Protein AF-M2XBG5-F1 (afdb_monomer)

Mean predicted aligned error: 6.57 Å

Radius of gyration: 18.48 Å; Cα contacts (8 Å, |Δi|>4): 131; chains: 1; bounding box: 36×25×62 Å

Structure (mmCIF, N/CA/C/O backbone):
data_AF-M2XBG5-F1
#
_entry.id   AF-M2XBG5-F1
#
loop_
_atom_site.group_PDB
_atom_site.id
_atom_site.type_symbol
_atom_site.label_atom_id
_atom_site.label_alt_id
_atom_site.label_comp_id
_atom_site.label_asym_id
_atom_site.label_entity_id
_atom_site.label_seq_id
_atom_site.pdbx_PDB_ins_code
_atom_site.Cartn_x
_atom_site.Cartn_y
_atom_site.Cartn_z
_atom_site.occupancy
_atom_site.B_iso_or_equiv
_atom_site.auth_seq_id
_atom_site.auth_comp_id
_atom_site.auth_asym_id
_atom_site.auth_atom_id
_atom_site.pdbx_PDB_model_num
ATOM 1 N N . MET A 1 1 ? 0.988 -4.619 1.829 1.00 90.19 1 MET A N 1
ATOM 2 C CA . MET A 1 1 ? 0.062 -4.241 2.919 1.00 90.19 1 MET A CA 1
ATOM 3 C C . MET A 1 1 ? 0.422 -2.848 3.408 1.00 90.19 1 MET A C 1
ATOM 5 O O . MET A 1 1 ? 1.580 -2.476 3.265 1.00 90.19 1 MET A O 1
ATOM 9 N N . PHE A 1 2 ? -0.525 -2.080 3.940 1.00 92.00 2 PHE A N 1
ATOM 10 C CA . PHE A 1 2 ? -0.241 -0.792 4.585 1.00 92.00 2 PHE A CA 1
ATOM 11 C C . PHE A 1 2 ? -1.328 -0.426 5.600 1.00 92.00 2 PHE A C 1
ATOM 13 O O . PHE A 1 2 ? -2.454 -0.914 5.510 1.00 92.00 2 PHE A O 1
ATOM 20 N N . GLY A 1 3 ? -0.993 0.452 6.545 1.00 91.50 3 GLY A N 1
ATOM 21 C CA . GLY A 1 3 ? -1.955 1.095 7.440 1.00 91.50 3 GLY A CA 1
ATOM 22 C C . GLY A 1 3 ? -2.355 2.482 6.934 1.00 91.50 3 GLY A C 1
ATOM 23 O O . GLY A 1 3 ? -1.552 3.193 6.326 1.00 91.50 3 GLY A O 1
ATOM 24 N N . THR A 1 4 ? -3.601 2.889 7.164 1.00 92.38 4 THR A N 1
ATOM 25 C CA . THR A 1 4 ? -4.045 4.273 6.943 1.00 92.38 4 THR A CA 1
ATOM 26 C C . THR A 1 4 ? -5.185 4.635 7.892 1.00 92.38 4 THR A C 1
ATOM 28 O O . THR A 1 4 ? -5.814 3.747 8.456 1.00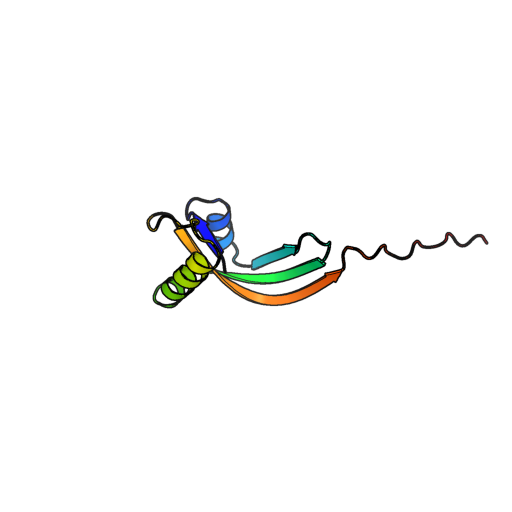 92.38 4 THR A O 1
ATOM 31 N N . SER A 1 5 ? -5.474 5.924 8.080 1.00 92.56 5 SER A N 1
ATOM 32 C CA . SER A 1 5 ? -6.653 6.342 8.848 1.00 92.56 5 SER A CA 1
ATOM 33 C C . SER A 1 5 ? -7.930 6.106 8.038 1.00 92.56 5 SER A C 1
ATOM 35 O O . SER A 1 5 ? -7.978 6.425 6.844 1.00 92.56 5 SER A O 1
ATOM 37 N N . LYS A 1 6 ? -8.981 5.615 8.699 1.00 92.88 6 LYS A N 1
ATOM 38 C CA . LYS A 1 6 ? -10.341 5.468 8.159 1.00 92.88 6 LYS A CA 1
ATOM 39 C C . LYS A 1 6 ? -10.940 6.793 7.680 1.00 92.88 6 LYS A C 1
ATOM 41 O O . LYS A 1 6 ? -11.811 6.789 6.822 1.00 92.88 6 LYS A O 1
ATOM 46 N N . GLU A 1 7 ? -10.451 7.914 8.207 1.00 93.31 7 GLU A N 1
ATOM 47 C CA . GLU A 1 7 ? -10.893 9.272 7.860 1.00 93.31 7 GLU A CA 1
ATOM 48 C C . GLU A 1 7 ? -10.123 9.847 6.663 1.00 93.31 7 GLU A C 1
ATOM 50 O O . GLU A 1 7 ? -10.454 10.910 6.136 1.00 93.31 7 GLU A O 1
ATOM 55 N N . SER A 1 8 ? -9.075 9.156 6.209 1.00 94.19 8 SER A N 1
ATOM 56 C CA . SER A 1 8 ? -8.283 9.622 5.080 1.00 94.19 8 SER A CA 1
ATOM 57 C C . SER A 1 8 ? -9.065 9.526 3.768 1.00 94.19 8 SER A C 1
ATOM 59 O O . SER A 1 8 ? -9.810 8.578 3.513 1.00 94.19 8 SER A O 1
ATOM 61 N N . ARG A 1 9 ? -8.788 10.455 2.844 1.00 94.62 9 ARG A N 1
ATOM 62 C CA . ARG A 1 9 ? -9.268 10.354 1.452 1.00 94.62 9 ARG A CA 1
ATOM 63 C C . ARG A 1 9 ? -8.847 9.038 0.792 1.00 94.62 9 ARG A C 1
ATOM 65 O O . ARG A 1 9 ? -9.567 8.517 -0.049 1.00 94.62 9 ARG A O 1
ATOM 72 N N . LYS A 1 10 ? -7.694 8.489 1.191 1.00 92.94 10 LYS A N 1
ATOM 73 C CA . LYS A 1 10 ? -7.212 7.188 0.721 1.00 92.94 10 LYS A CA 1
ATOM 74 C C . LYS A 1 10 ? -8.199 6.081 1.100 1.00 92.94 10 LYS A C 1
ATOM 76 O O . LYS A 1 10 ? -8.602 5.336 0.219 1.00 92.94 10 LYS A O 1
ATOM 81 N N . ALA A 1 11 ? -8.624 6.012 2.362 1.00 93.06 11 ALA A N 1
ATOM 82 C CA . ALA A 1 11 ? -9.604 5.027 2.820 1.00 93.06 11 ALA A CA 1
ATOM 83 C C . ALA A 1 11 ? -10.943 5.148 2.073 1.00 93.06 11 ALA A C 1
ATOM 85 O O . ALA A 1 11 ? -11.471 4.142 1.605 1.00 93.06 11 ALA A O 1
ATOM 86 N N . LEU A 1 12 ? -11.443 6.373 1.887 1.00 93.38 12 LEU A N 1
ATOM 87 C CA . LEU A 1 12 ? -12.683 6.628 1.141 1.00 93.38 12 LEU A CA 1
ATOM 88 C C . LEU A 1 12 ? -12.594 6.168 -0.324 1.00 93.38 12 LEU A C 1
ATOM 90 O O . LEU A 1 12 ? -13.510 5.526 -0.840 1.00 93.38 12 LEU A O 1
ATOM 94 N N . ASN A 1 13 ? -11.470 6.449 -0.988 1.00 94.44 13 ASN A N 1
ATOM 95 C CA . ASN A 1 13 ? -11.257 6.034 -2.373 1.00 94.44 13 ASN A CA 1
ATOM 96 C C . ASN A 1 13 ? -11.211 4.507 -2.507 1.00 94.44 13 ASN A C 1
ATOM 98 O O . ASN A 1 13 ? -11.813 3.969 -3.432 1.00 94.44 13 ASN A O 1
ATOM 102 N N . LEU A 1 14 ? -10.560 3.814 -1.567 1.00 94.50 14 LEU A N 1
ATOM 103 C CA . LEU A 1 14 ? -10.468 2.349 -1.563 1.00 94.50 14 LEU A CA 1
ATOM 104 C C . LEU A 1 14 ? -11.830 1.671 -1.387 1.00 94.50 14 LEU A C 1
ATOM 106 O O . LEU A 1 14 ? -12.075 0.634 -1.993 1.00 94.50 14 LEU A O 1
ATOM 110 N N . GLN A 1 15 ? -12.723 2.259 -0.586 1.00 89.56 15 GLN A N 1
ATOM 111 C CA . GLN A 1 15 ? -14.092 1.755 -0.430 1.00 89.56 15 GLN A CA 1
ATOM 112 C C . GLN A 1 15 ? -14.919 1.918 -1.712 1.00 89.56 15 GLN A C 1
ATOM 114 O O . GLN A 1 15 ? -15.794 1.104 -1.986 1.00 89.56 15 GLN A O 1
ATOM 119 N N . SER A 1 16 ? -14.642 2.964 -2.495 1.00 94.19 16 SER A N 1
ATOM 120 C CA . SER A 1 16 ? -15.357 3.242 -3.746 1.00 94.19 16 SER A CA 1
ATOM 121 C C . SER A 1 16 ? -14.827 2.411 -4.916 1.00 94.19 16 SER A C 1
ATOM 123 O O . SER A 1 16 ? -15.592 1.984 -5.777 1.00 94.19 16 SER A O 1
ATOM 125 N N . ASN A 1 17 ? -13.512 2.190 -4.966 1.00 96.50 17 ASN A N 1
ATOM 126 C CA . ASN A 1 17 ? -12.862 1.355 -5.963 1.00 96.50 17 ASN A CA 1
ATOM 127 C C . ASN A 1 17 ? -11.608 0.697 -5.357 1.00 96.50 17 ASN A C 1
ATOM 129 O O . ASN A 1 17 ? -10.648 1.403 -5.038 1.00 96.50 17 ASN A O 1
ATOM 133 N N . PRO A 1 18 ? -11.575 -0.642 -5.234 1.00 96.19 18 PRO A N 1
ATOM 134 C CA . PRO A 1 18 ? -10.456 -1.347 -4.617 1.00 96.19 18 PRO A CA 1
ATOM 135 C C . PRO A 1 18 ? -9.232 -1.457 -5.534 1.00 96.19 18 PRO A C 1
ATOM 137 O O . PRO A 1 18 ? -8.166 -1.866 -5.080 1.00 96.19 18 PRO A O 1
ATOM 140 N N . LYS A 1 19 ? -9.346 -1.124 -6.825 1.00 97.25 19 LYS A N 1
ATOM 141 C CA . LYS A 1 19 ? -8.231 -1.245 -7.769 1.00 97.25 19 LYS A CA 1
ATOM 142 C C . LYS A 1 19 ? -7.209 -0.147 -7.523 1.00 97.25 19 LYS A C 1
ATOM 144 O O . LYS A 1 19 ? -7.522 1.041 -7.605 1.00 97.25 19 LYS A O 1
ATOM 149 N N . VAL A 1 20 ? -5.970 -0.551 -7.279 1.00 96.38 20 VAL A N 1
ATOM 150 C CA . VAL A 1 20 ? -4.860 0.353 -6.992 1.00 96.38 20 VAL A CA 1
ATOM 151 C C . VAL A 1 20 ? -3.670 0.069 -7.891 1.00 96.38 20 VAL A C 1
ATOM 153 O O . VAL A 1 20 ? -3.420 -1.062 -8.306 1.00 96.38 20 VAL A O 1
ATOM 156 N N . SER A 1 21 ? -2.902 1.121 -8.144 1.00 96.31 21 SER A N 1
ATOM 157 C CA . SER A 1 21 ? -1.546 1.012 -8.664 1.00 96.31 21 SER A CA 1
ATOM 158 C C . SER A 1 21 ? -0.586 1.497 -7.587 1.00 96.31 21 SER A C 1
ATOM 160 O O . SER A 1 21 ? -0.829 2.525 -6.952 1.00 96.31 21 SER A O 1
ATOM 162 N N . LEU A 1 22 ? 0.488 0.748 -7.365 1.00 94.94 22 LEU A N 1
ATOM 163 C CA . LEU A 1 22 ? 1.549 1.088 -6.427 1.00 94.94 22 LEU A CA 1
ATOM 164 C C . LEU A 1 22 ? 2.860 1.214 -7.186 1.00 94.94 22 LEU A C 1
ATOM 166 O O 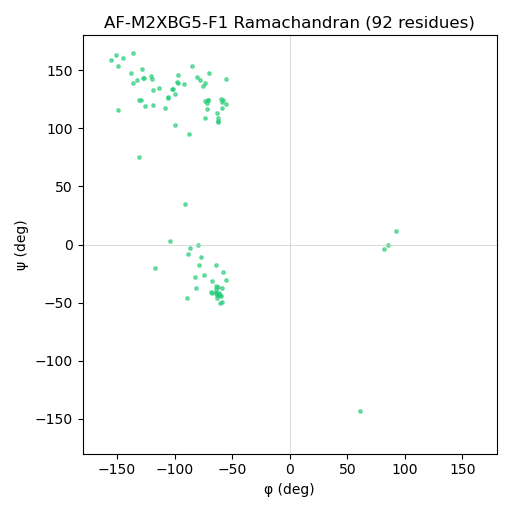. LEU A 1 22 ? 3.130 0.436 -8.098 1.00 94.94 22 LEU A O 1
ATOM 170 N N . VAL A 1 23 ? 3.673 2.177 -6.771 1.00 94.56 23 VAL A N 1
ATOM 171 C CA . VAL A 1 23 ? 5.054 2.320 -7.220 1.00 94.56 23 VAL A CA 1
ATOM 172 C C . VAL A 1 23 ? 5.922 2.355 -5.971 1.00 94.56 23 VAL A C 1
ATOM 174 O O . VAL A 1 23 ? 5.722 3.208 -5.106 1.00 94.56 23 VAL A O 1
ATOM 177 N N . ALA A 1 24 ? 6.834 1.396 -5.854 1.00 93.12 24 ALA A N 1
ATOM 178 C CA . ALA A 1 24 ? 7.866 1.375 -4.828 1.00 93.12 24 ALA A CA 1
ATOM 179 C C . ALA A 1 24 ? 9.197 1.744 -5.482 1.00 93.12 24 ALA A C 1
ATOM 181 O O . ALA A 1 24 ? 9.564 1.130 -6.480 1.00 93.12 24 ALA A O 1
ATOM 182 N N . VAL A 1 25 ? 9.890 2.735 -4.926 1.00 93.94 25 VAL A N 1
ATOM 183 C CA . VAL A 1 25 ? 11.169 3.245 -5.436 1.00 93.94 25 VAL A CA 1
ATOM 184 C C . VAL A 1 25 ? 12.228 3.032 -4.362 1.00 93.94 25 VAL A C 1
ATOM 186 O O . VAL A 1 25 ? 11.986 3.352 -3.198 1.00 93.94 25 VAL A O 1
ATOM 189 N N . ASP A 1 26 ? 13.388 2.496 -4.736 1.00 90.81 26 ASP A N 1
ATOM 190 C CA . ASP A 1 26 ? 14.476 2.181 -3.795 1.00 90.81 26 ASP A CA 1
ATOM 191 C C . ASP A 1 26 ? 15.429 3.360 -3.511 1.00 90.81 26 ASP A C 1
ATOM 193 O O . ASP A 1 26 ? 16.341 3.252 -2.694 1.00 90.81 26 ASP A O 1
ATOM 197 N N . GLY A 1 27 ? 15.217 4.496 -4.182 1.00 89.38 27 GLY A N 1
ATOM 198 C CA . GLY A 1 27 ? 16.058 5.692 -4.095 1.00 89.38 27 GLY A CA 1
ATOM 199 C C . GLY A 1 27 ? 17.316 5.657 -4.971 1.00 89.38 27 GLY A C 1
ATOM 200 O O . GLY A 1 27 ? 18.018 6.661 -5.043 1.00 89.38 27 GLY A O 1
ATOM 201 N N . GLN A 1 28 ? 17.585 4.547 -5.662 1.00 90.81 28 GLN A N 1
ATOM 202 C CA . GLN A 1 28 ? 18.697 4.377 -6.607 1.00 90.81 28 GLN A CA 1
ATOM 203 C C . GLN A 1 28 ? 18.241 4.439 -8.071 1.00 90.81 28 GLN A C 1
ATOM 205 O O . GLN A 1 28 ? 19.053 4.291 -8.977 1.00 90.81 28 GLN A O 1
ATOM 210 N N . GLY A 1 29 ? 16.951 4.693 -8.302 1.00 88.56 29 GLY A N 1
ATOM 211 C CA . GLY A 1 29 ? 16.358 4.730 -9.636 1.00 88.56 29 GLY A CA 1
ATOM 212 C C . GLY A 1 29 ? 15.773 3.391 -10.080 1.00 88.56 29 GLY A C 1
ATOM 213 O O . GLY A 1 29 ? 15.409 3.264 -11.245 1.00 88.56 29 GLY A O 1
ATOM 214 N N . HIS A 1 30 ? 15.628 2.410 -9.184 1.00 93.75 30 HIS A N 1
ATOM 215 C CA . HIS A 1 30 ? 14.858 1.207 -9.482 1.00 93.75 30 HIS A CA 1
ATOM 216 C C . HIS A 1 30 ? 13.441 1.328 -8.932 1.00 93.75 30 HIS A C 1
ATOM 218 O O . HIS A 1 30 ? 13.216 1.777 -7.802 1.00 93.75 30 HIS A O 1
ATOM 224 N N . GLU A 1 31 ? 12.480 0.871 -9.729 1.00 94.88 31 GLU A N 1
ATOM 225 C CA . GLU A 1 31 ? 11.074 0.881 -9.365 1.00 94.88 31 GLU A CA 1
ATOM 226 C C . GLU A 1 31 ? 10.444 -0.503 -9.501 1.00 94.88 31 GLU A C 1
ATOM 228 O O . GLU A 1 31 ? 10.693 -1.249 -10.450 1.00 94.88 31 GLU A O 1
ATOM 233 N N . ILE A 1 32 ? 9.536 -0.813 -8.581 1.00 95.88 32 ILE A N 1
ATOM 234 C CA . ILE A 1 32 ? 8.534 -1.858 -8.766 1.00 95.88 32 ILE A CA 1
ATOM 235 C C . ILE A 1 32 ? 7.194 -1.165 -8.937 1.00 95.88 32 ILE A C 1
ATOM 237 O O . ILE A 1 32 ? 6.703 -0.504 -8.022 1.00 95.88 32 ILE A O 1
ATOM 241 N N . GLN A 1 33 ? 6.588 -1.348 -10.104 1.00 96.19 33 GLN A N 1
ATOM 242 C CA . GLN A 1 33 ? 5.244 -0.866 -10.388 1.00 96.19 33 GLN A CA 1
ATOM 243 C C . GLN A 1 33 ? 4.290 -2.0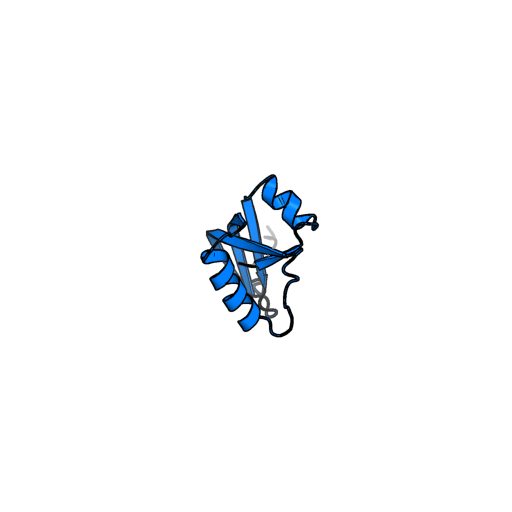55 -10.378 1.00 96.19 33 GLN A C 1
ATOM 245 O O . GLN A 1 33 ? 4.521 -3.037 -11.082 1.00 96.19 33 GLN A O 1
ATOM 250 N N . ALA A 1 34 ? 3.226 -1.981 -9.588 1.00 97.00 34 ALA A N 1
ATOM 251 C CA . ALA A 1 34 ? 2.285 -3.076 -9.409 1.00 97.00 34 ALA A CA 1
ATOM 252 C C . ALA A 1 34 ? 0.841 -2.601 -9.527 1.00 97.00 34 ALA A C 1
ATOM 254 O O . ALA A 1 34 ? 0.485 -1.539 -9.018 1.00 97.00 34 ALA A O 1
ATOM 255 N N . HIS A 1 35 ? 0.003 -3.428 -10.143 1.00 98.00 35 HIS A N 1
ATOM 256 C CA . HIS A 1 35 ? -1.445 -3.319 -10.045 1.00 98.00 35 HIS A CA 1
ATOM 257 C C . HIS A 1 35 ? -1.959 -4.356 -9.056 1.00 98.00 35 HIS A C 1
ATOM 259 O O . HIS A 1 35 ? -1.564 -5.524 -9.105 1.00 98.00 35 HIS A O 1
ATOM 265 N N . ALA A 1 36 ? -2.844 -3.934 -8.164 1.00 97.88 36 ALA A N 1
ATOM 266 C CA . ALA A 1 36 ? -3.399 -4.791 -7.135 1.00 97.88 36 ALA A CA 1
ATOM 267 C C . ALA A 1 36 ? -4.858 -4.442 -6.850 1.00 97.88 36 ALA A C 1
ATOM 269 O O . ALA A 1 36 ? -5.320 -3.330 -7.113 1.00 97.88 36 ALA A O 1
ATOM 270 N N . GLU A 1 37 ? -5.559 -5.390 -6.248 1.00 97.62 37 GLU A N 1
ATOM 271 C CA . GLU A 1 37 ? -6.834 -5.138 -5.590 1.00 97.62 37 GLU A CA 1
ATOM 272 C C . GLU A 1 37 ? -6.600 -5.009 -4.087 1.00 97.62 37 GLU A C 1
ATOM 274 O O . GLU A 1 37 ? -5.911 -5.822 -3.466 1.00 97.62 37 GLU A O 1
ATOM 279 N N . ALA A 1 38 ? -7.127 -3.934 -3.514 1.00 96.81 38 ALA A N 1
ATOM 280 C CA . ALA A 1 38 ? -6.988 -3.597 -2.114 1.00 96.81 38 ALA A CA 1
ATOM 281 C C . ALA A 1 38 ? -8.219 -4.034 -1.325 1.00 96.81 38 ALA A C 1
ATOM 283 O O . ALA A 1 38 ? -9.354 -3.831 -1.753 1.00 96.81 38 ALA A O 1
ATOM 284 N N . GLN A 1 39 ? -7.987 -4.566 -0.129 1.00 95.19 39 GLN A N 1
ATOM 285 C CA . GLN A 1 39 ? -9.053 -4.951 0.787 1.00 95.19 39 GLN A CA 1
ATOM 286 C C . GLN A 1 39 ? -8.741 -4.500 2.208 1.00 95.19 39 GLN A C 1
ATOM 288 O O . GLN A 1 39 ? -7.602 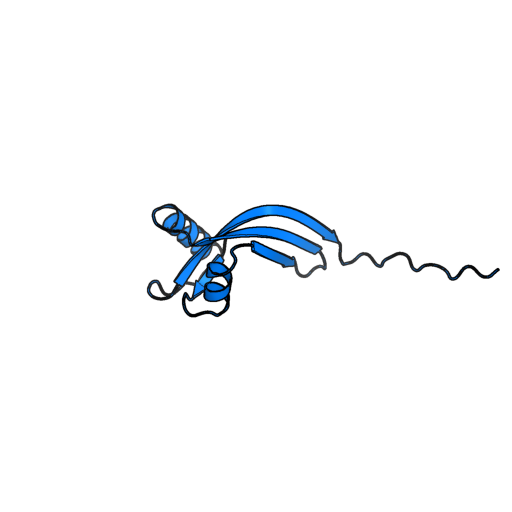-4.609 2.668 1.00 95.19 39 GLN A O 1
ATOM 293 N N . VAL A 1 40 ? -9.756 -4.001 2.913 1.00 93.62 40 VAL A N 1
ATOM 294 C CA . VAL A 1 40 ? -9.643 -3.744 4.351 1.00 93.62 40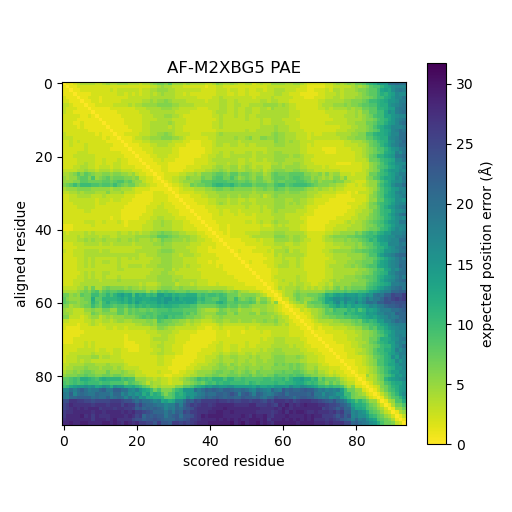 VAL A CA 1
ATOM 295 C C . VAL A 1 40 ? -9.616 -5.089 5.067 1.00 93.62 40 VAL A C 1
ATOM 297 O O . VAL A 1 40 ? -10.532 -5.895 4.924 1.00 93.62 40 VAL A O 1
ATOM 300 N N . LEU A 1 41 ? -8.551 -5.331 5.822 1.00 93.50 41 LEU A N 1
ATOM 301 C CA . LEU A 1 41 ? -8.368 -6.559 6.582 1.00 93.50 41 LEU A CA 1
ATOM 302 C C . LEU A 1 41 ? -9.158 -6.490 7.884 1.00 93.50 41 LEU A C 1
ATOM 304 O O . LEU A 1 41 ? -9.230 -5.447 8.536 1.00 93.50 41 LEU A O 1
ATOM 308 N N . THR A 1 42 ? -9.707 -7.630 8.289 1.00 91.19 42 THR A N 1
ATOM 309 C CA . THR A 1 42 ? -10.426 -7.783 9.556 1.00 91.19 42 THR A CA 1
ATOM 310 C C . THR A 1 42 ? -10.009 -9.080 10.248 1.00 91.19 42 THR A C 1
ATOM 312 O O . THR A 1 42 ? -9.372 -9.946 9.646 1.00 91.19 42 THR A O 1
ATOM 315 N N . GLY A 1 43 ? -10.328 -9.209 11.537 1.00 91.81 43 GLY A N 1
ATOM 316 C CA . GLY A 1 43 ? -10.083 -10.441 12.286 1.00 91.81 43 GLY A CA 1
ATOM 317 C C . GLY A 1 43 ? -8.594 -10.832 12.371 1.00 91.81 43 GLY A C 1
ATOM 318 O O . GLY A 1 43 ? -7.735 -9.956 12.507 1.00 91.81 43 GLY A O 1
ATOM 319 N N . PRO A 1 44 ? -8.265 -12.137 12.320 1.00 92.06 44 PRO A N 1
ATOM 320 C CA . PRO A 1 44 ? -6.896 -12.627 12.506 1.00 92.06 44 PRO A CA 1
ATOM 321 C C . PRO A 1 44 ? -5.874 -12.065 11.508 1.00 92.06 44 PRO A C 1
ATOM 323 O O . PRO A 1 44 ? -4.745 -11.768 11.898 1.00 92.06 44 PRO A O 1
ATOM 326 N N . GLU A 1 45 ? -6.263 -11.876 10.244 1.00 89.44 45 GLU A N 1
ATOM 327 C CA . GLU A 1 45 ? -5.379 -11.337 9.200 1.00 89.44 45 GLU A CA 1
ATOM 328 C C . GLU A 1 45 ? -4.949 -9.899 9.501 1.00 89.44 45 GLU A C 1
ATOM 330 O O . GLU A 1 45 ? -3.787 -9.534 9.299 1.00 89.44 45 GLU A O 1
ATOM 335 N N . ALA A 1 46 ? -5.869 -9.089 10.036 1.00 90.12 46 ALA A N 1
ATOM 336 C CA . ALA A 1 46 ? -5.555 -7.742 10.494 1.00 90.12 46 ALA A CA 1
ATOM 337 C C . ALA A 1 46 ? -4.553 -7.780 11.656 1.00 90.12 46 ALA A C 1
ATOM 339 O O . ALA A 1 46 ? -3.577 -7.037 11.642 1.00 90.12 46 ALA A O 1
ATOM 340 N N . GLY A 1 47 ? -4.731 -8.687 12.622 1.00 89.06 47 GLY A N 1
ATOM 341 C CA . GLY A 1 47 ? -3.798 -8.846 13.743 1.00 89.06 47 GLY A CA 1
ATOM 342 C C . GLY A 1 47 ? -2.372 -9.183 13.292 1.00 89.06 47 GLY A C 1
ATOM 343 O O . GLY A 1 47 ? -1.423 -8.510 13.692 1.00 89.06 47 GLY A O 1
ATOM 344 N N . GLN A 1 48 ? -2.221 -10.176 12.410 1.00 90.31 48 GLN A N 1
ATOM 345 C CA . GLN A 1 48 ? -0.915 -10.582 11.869 1.00 90.31 48 GLN A CA 1
ATOM 346 C C . GLN A 1 48 ? -0.263 -9.462 11.048 1.00 90.31 48 GLN A C 1
ATOM 348 O O . GLN A 1 48 ? 0.922 -9.172 11.203 1.00 90.31 48 GLN A O 1
ATOM 353 N N . THR A 1 49 ? -1.053 -8.786 10.212 1.00 89.81 49 THR A N 1
ATOM 354 C CA . THR A 1 49 ? -0.580 -7.657 9.400 1.00 89.81 49 THR A CA 1
ATOM 355 C C . THR A 1 49 ? -0.142 -6.482 10.268 1.00 89.81 49 THR A C 1
ATOM 357 O O . THR A 1 49 ? 0.887 -5.867 9.997 1.00 89.81 49 THR A O 1
ATOM 360 N N . GLY A 1 50 ? -0.894 -6.178 11.328 1.00 89.44 50 GLY A N 1
ATOM 361 C CA . GLY A 1 50 ? -0.551 -5.123 12.277 1.00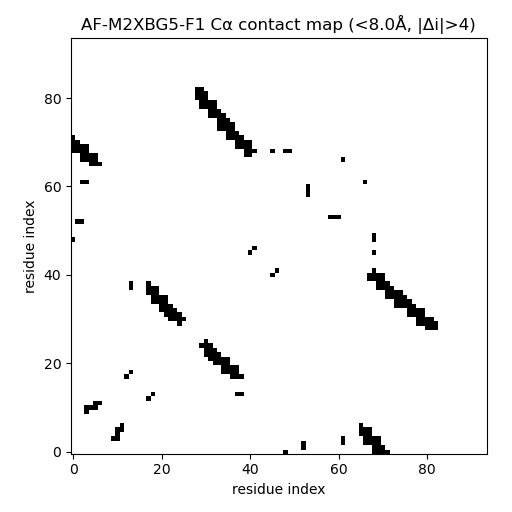 89.44 50 GLY A CA 1
ATOM 362 C C . GLY A 1 50 ? 0.787 -5.393 12.960 1.00 89.44 50 GLY A C 1
ATOM 363 O O . GLY A 1 50 ? 1.627 -4.501 13.027 1.00 89.44 50 GLY A O 1
ATOM 364 N N . GLN A 1 51 ? 1.029 -6.640 13.375 1.00 89.38 51 GLN A N 1
ATOM 365 C CA . GLN A 1 51 ? 2.315 -7.051 13.948 1.00 89.38 51 GLN A CA 1
ATOM 366 C C . GLN A 1 51 ? 3.466 -6.913 12.946 1.00 89.38 51 GLN A C 1
ATOM 368 O O . GLN A 1 51 ? 4.505 -6.352 13.288 1.00 89.38 51 GLN A O 1
ATOM 373 N N . ALA A 1 52 ? 3.282 -7.377 11.706 1.00 90.50 52 ALA A N 1
ATOM 374 C CA . ALA A 1 52 ? 4.300 -7.260 10.662 1.00 90.50 52 ALA A CA 1
ATOM 375 C C . ALA A 1 52 ? 4.642 -5.791 10.353 1.00 90.50 52 ALA A C 1
ATOM 377 O O . ALA A 1 52 ? 5.814 -5.439 10.221 1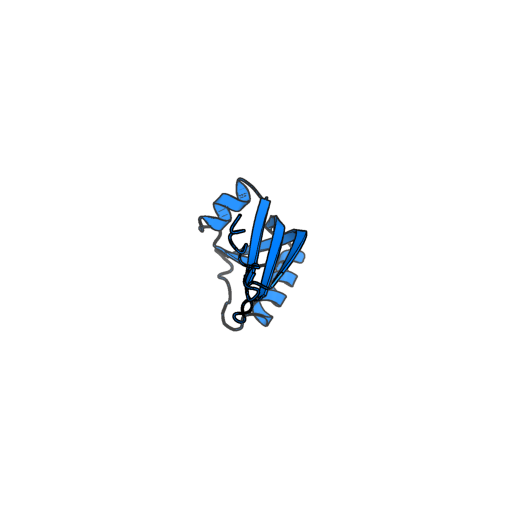.00 90.50 52 ALA A O 1
ATOM 378 N N . LEU A 1 53 ? 3.633 -4.917 10.288 1.00 89.50 53 LEU A N 1
ATOM 379 C CA . LEU A 1 53 ? 3.835 -3.483 10.073 1.00 89.50 53 LEU A CA 1
ATOM 380 C C . LEU A 1 53 ? 4.534 -2.808 11.257 1.00 89.50 53 LEU A C 1
ATOM 382 O O . LEU A 1 53 ? 5.439 -2.012 11.027 1.00 89.50 53 LEU A O 1
ATOM 386 N N . ALA A 1 54 ? 4.171 -3.145 12.497 1.00 89.25 54 ALA A N 1
ATOM 387 C CA . ALA A 1 54 ? 4.833 -2.610 13.688 1.00 89.25 54 ALA A CA 1
ATOM 388 C C . ALA A 1 54 ? 6.319 -3.012 13.752 1.00 89.25 54 ALA A C 1
ATOM 390 O O . ALA A 1 54 ? 7.167 -2.209 14.133 1.00 89.25 54 ALA A O 1
ATOM 391 N N . GLN A 1 55 ? 6.656 -4.234 13.321 1.00 90.75 55 GLN A N 1
ATOM 392 C CA . GLN A 1 55 ? 8.048 -4.689 13.209 1.00 90.75 55 GLN A CA 1
ATOM 393 C C . GLN A 1 55 ? 8.818 -3.950 12.105 1.00 90.75 55 GLN A C 1
ATOM 395 O O . GLN A 1 55 ? 9.983 -3.606 12.296 1.00 90.75 55 GLN A O 1
ATOM 400 N N . ALA A 1 56 ? 8.180 -3.704 10.956 1.00 90.06 56 ALA A N 1
ATOM 401 C CA . ALA A 1 56 ? 8.798 -3.012 9.825 1.00 90.06 56 ALA A CA 1
ATOM 402 C C . ALA A 1 56 ? 8.943 -1.494 10.044 1.00 90.06 56 ALA A C 1
ATOM 404 O O . ALA A 1 56 ? 9.836 -0.872 9.467 1.00 90.06 56 ALA A O 1
ATOM 405 N N . HIS A 1 57 ? 8.085 -0.896 10.875 1.00 87.88 57 HIS A N 1
ATOM 406 C CA . HIS A 1 57 ? 8.044 0.543 11.135 1.00 87.88 57 HIS A CA 1
ATOM 407 C C . HIS A 1 57 ? 8.019 0.852 12.644 1.00 87.88 57 HIS A C 1
ATOM 409 O O . HIS A 1 57 ? 6.978 1.254 13.172 1.00 87.88 57 HIS A O 1
ATOM 415 N N . PRO A 1 58 ? 9.158 0.711 13.352 1.00 84.19 58 PRO A N 1
ATOM 416 C CA . PRO A 1 58 ? 9.234 1.012 14.780 1.00 84.19 58 PRO A CA 1
ATOM 417 C C . PRO A 1 58 ? 8.832 2.467 15.073 1.00 84.19 58 PRO A C 1
ATOM 419 O O . PRO A 1 58 ? 9.400 3.397 14.502 1.00 84.19 58 PRO A O 1
ATOM 422 N N . GLY A 1 59 ? 7.849 2.669 15.957 1.00 78.06 59 GLY A N 1
ATOM 423 C CA . GLY A 1 59 ? 7.320 3.994 16.316 1.00 78.06 59 GLY A CA 1
ATOM 424 C C . GLY A 1 59 ? 6.219 4.529 15.392 1.00 78.06 59 GLY A C 1
ATOM 425 O O . GLY A 1 59 ? 5.694 5.613 15.633 1.00 78.06 59 GLY A O 1
ATOM 426 N N . GLY A 1 60 ? 5.840 3.774 14.358 1.00 72.19 60 GLY A N 1
ATOM 427 C CA . GLY A 1 60 ? 4.700 4.061 13.487 1.00 72.19 60 GLY A CA 1
ATOM 428 C C . GLY A 1 60 ? 3.400 3.423 13.972 1.00 72.19 60 GLY A C 1
ATOM 429 O O . GLY A 1 60 ? 2.621 2.969 13.134 1.00 72.19 60 GLY A O 1
ATOM 430 N N . ASP A 1 61 ? 3.193 3.330 15.291 1.00 74.00 61 ASP A N 1
ATOM 431 C CA . ASP A 1 61 ? 2.046 2.632 15.871 1.00 74.00 61 ASP A CA 1
ATOM 432 C C . ASP A 1 61 ? 0.740 3.322 15.453 1.00 74.00 61 ASP A C 1
ATOM 434 O O . ASP A 1 61 ? 0.489 4.474 15.825 1.00 74.00 61 ASP A O 1
ATOM 438 N N . PRO A 1 62 ? -0.096 2.656 14.644 1.00 74.94 62 PRO A N 1
ATOM 439 C CA . PRO A 1 62 ? -1.310 3.269 14.151 1.00 74.94 62 PRO A CA 1
ATOM 440 C C . PRO A 1 62 ? -2.352 3.321 15.278 1.00 74.94 62 PRO A C 1
ATOM 442 O O . PRO A 1 62 ? -2.539 2.343 16.000 1.00 74.94 62 PRO A O 1
ATOM 445 N N . ASP A 1 63 ? -3.048 4.453 15.426 1.00 83.38 63 ASP A N 1
ATOM 446 C CA . ASP A 1 63 ? -4.098 4.601 16.442 1.00 83.38 63 ASP A CA 1
ATOM 447 C C . ASP A 1 63 ? -5.197 3.542 16.225 1.00 83.38 63 ASP A C 1
ATOM 449 O O . ASP A 1 63 ? -5.871 3.567 15.192 1.00 83.38 63 ASP A O 1
ATOM 453 N N . PRO A 1 64 ? -5.426 2.623 17.182 1.00 80.06 64 PRO A N 1
ATOM 454 C CA . PRO A 1 64 ? -6.355 1.511 17.008 1.00 80.06 64 PRO A CA 1
ATOM 455 C C . PRO A 1 64 ? -7.811 1.955 16.817 1.00 80.06 64 PRO A C 1
ATOM 457 O O . PRO A 1 64 ? -8.625 1.168 16.336 1.00 80.06 64 PRO A O 1
ATOM 460 N N . GLN A 1 65 ? -8.167 3.194 17.176 1.00 84.62 65 GLN A N 1
ATOM 461 C CA . GLN A 1 65 ? -9.523 3.713 16.981 1.00 84.62 65 GLN A CA 1
ATOM 462 C C . GLN A 1 65 ? -9.772 4.222 15.561 1.00 84.62 65 GLN A C 1
ATOM 464 O O . GLN A 1 65 ? -10.918 4.232 15.091 1.00 84.62 65 GLN A O 1
ATOM 469 N N . THR A 1 66 ? -8.725 4.679 14.880 1.00 87.88 66 THR A N 1
ATOM 470 C CA . THR A 1 66 ? -8.838 5.353 13.582 1.00 87.88 66 THR A CA 1
ATOM 471 C C . THR A 1 66 ? -8.156 4.591 12.458 1.00 87.88 66 THR A C 1
ATOM 473 O O . THR A 1 66 ? -8.511 4.788 11.298 1.00 87.88 66 THR A O 1
ATOM 476 N N . ALA A 1 67 ? -7.234 3.688 12.761 1.00 90.38 67 ALA A N 1
ATOM 477 C CA . ALA A 1 67 ? -6.488 2.954 11.764 1.00 90.38 67 ALA A CA 1
ATOM 478 C C . ALA A 1 67 ? -7.274 1.801 11.142 1.00 90.38 67 ALA A C 1
ATOM 480 O O . ALA A 1 67 ? -7.974 1.041 11.808 1.00 90.38 67 ALA A O 1
ATOM 481 N N . ILE A 1 68 ? -7.076 1.638 9.839 1.00 93.00 68 ILE A N 1
ATOM 482 C CA . ILE A 1 68 ? -7.452 0.452 9.082 1.00 93.00 68 ILE A CA 1
ATOM 483 C C . ILE A 1 68 ? -6.203 -0.151 8.452 1.00 93.00 68 ILE A C 1
ATOM 485 O O . ILE A 1 68 ? -5.287 0.559 8.026 1.00 93.00 68 ILE A O 1
ATOM 489 N N . LEU A 1 69 ? -6.186 -1.477 8.379 1.00 94.06 69 LEU A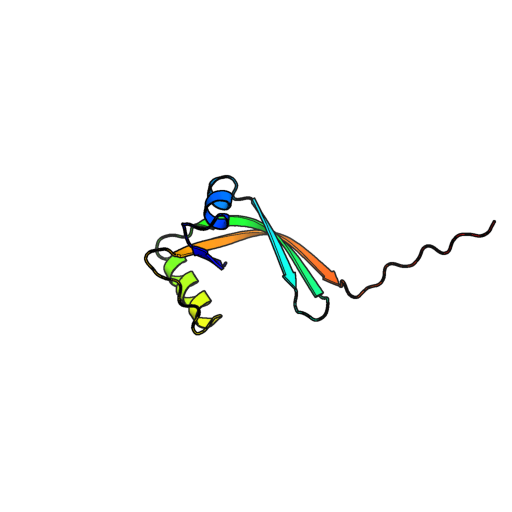 N 1
ATOM 490 C CA . LEU A 1 69 ? -5.133 -2.232 7.718 1.00 94.06 69 LEU A CA 1
ATOM 491 C C . LEU A 1 69 ? -5.627 -2.691 6.355 1.00 94.06 69 LEU A C 1
ATOM 493 O O . LEU A 1 69 ? -6.745 -3.186 6.226 1.00 94.06 69 LEU A O 1
ATOM 497 N N . VAL A 1 70 ? -4.791 -2.509 5.341 1.00 94.88 70 VAL A N 1
ATOM 498 C CA . VAL A 1 70 ? -5.128 -2.798 3.950 1.00 94.88 70 VAL A CA 1
ATOM 499 C C . VAL A 1 70 ? -4.195 -3.874 3.408 1.00 94.88 70 VAL A C 1
ATOM 501 O O . VAL A 1 70 ? -2.968 -3.710 3.362 1.00 94.88 70 VAL A O 1
ATOM 504 N N . GLY A 1 71 ? -4.797 -4.981 2.984 1.00 95.38 71 GLY A N 1
ATOM 505 C CA . GLY A 1 71 ? -4.163 -6.051 2.226 1.00 95.38 71 GLY A CA 1
ATOM 506 C C . GLY A 1 71 ? -4.167 -5.732 0.736 1.00 95.38 71 GLY A C 1
ATOM 507 O O . GLY A 1 71 ? -5.014 -4.976 0.261 1.00 95.38 71 GLY A O 1
ATOM 508 N N . LEU A 1 72 ? -3.202 -6.292 0.008 1.00 95.81 72 LEU A N 1
ATOM 509 C CA . LEU A 1 72 ? -3.059 -6.106 -1.435 1.00 95.81 72 LEU A CA 1
ATOM 510 C C . LEU A 1 72 ? -2.917 -7.466 -2.107 1.00 95.81 72 LEU A C 1
ATOM 512 O O . LEU A 1 72 ? -1.983 -8.203 -1.793 1.00 95.81 72 LEU A O 1
ATOM 516 N N . SER A 1 73 ? -3.795 -7.744 -3.062 1.00 96.38 73 SER A N 1
ATOM 517 C CA . SER A 1 73 ? -3.705 -8.893 -3.959 1.00 96.38 73 SER A CA 1
ATOM 518 C C . SER A 1 73 ? -3.118 -8.422 -5.284 1.00 96.38 73 SER A C 1
ATOM 520 O O . SER A 1 73 ? -3.798 -7.757 -6.065 1.00 96.38 73 SER A O 1
ATOM 522 N N . VAL A 1 74 ? -1.832 -8.696 -5.514 1.00 96.94 74 VAL A N 1
ATOM 523 C CA . VAL A 1 74 ? -1.122 -8.253 -6.725 1.00 96.94 74 VAL A CA 1
ATOM 524 C C . VAL A 1 74 ? -1.623 -9.035 -7.937 1.00 96.94 74 VAL A C 1
ATOM 526 O O . VAL A 1 74 ? -1.563 -10.260 -7.957 1.00 96.94 74 VAL A O 1
ATOM 529 N N . VAL A 1 75 ? -2.088 -8.311 -8.954 1.00 97.62 75 VAL A N 1
ATOM 530 C CA . VAL A 1 75 ? -2.545 -8.867 -10.237 1.00 97.62 75 VAL A CA 1
ATOM 531 C C . VAL A 1 75 ? -1.375 -8.968 -11.209 1.00 97.62 75 VAL A C 1
ATOM 533 O O . VAL A 1 75 ? -1.178 -9.992 -11.856 1.00 97.62 75 VAL A O 1
ATOM 536 N N . TRP A 1 76 ? -0.581 -7.902 -11.302 1.00 97.75 76 TRP A N 1
ATOM 537 C CA . TRP A 1 76 ? 0.674 -7.895 -12.042 1.00 97.75 76 TRP A CA 1
ATOM 538 C C . TRP A 1 76 ? 1.664 -6.936 -11.390 1.00 97.75 76 TRP A C 1
ATOM 540 O O . TR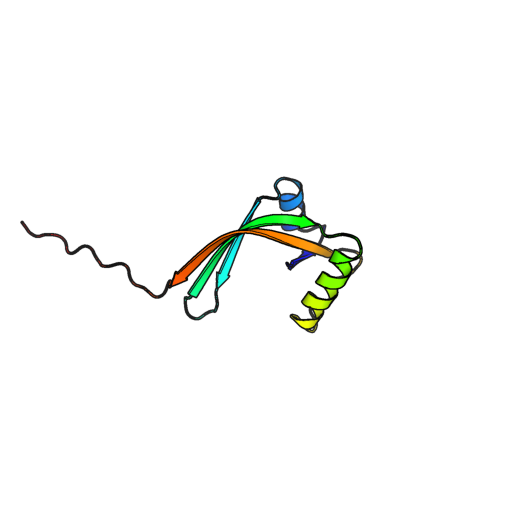P A 1 76 ? 1.277 -5.959 -10.745 1.00 97.75 76 TRP A O 1
ATOM 550 N N . ALA A 1 77 ? 2.950 -7.205 -11.593 1.00 97.25 77 ALA A N 1
ATOM 551 C CA . ALA A 1 77 ? 4.032 -6.307 -11.231 1.00 97.25 77 ALA A CA 1
ATOM 552 C C . ALA A 1 77 ? 5.077 -6.275 -12.348 1.00 97.25 77 ALA A C 1
ATOM 554 O O . ALA A 1 77 ? 5.292 -7.275 -13.034 1.00 97.25 77 ALA A O 1
ATOM 555 N N . ARG A 1 78 ? 5.724 -5.125 -12.521 1.00 95.88 78 ARG A N 1
ATOM 556 C CA . ARG A 1 78 ? 6.896 -4.963 -13.379 1.00 95.88 78 ARG A CA 1
ATOM 557 C C . ARG A 1 78 ? 8.020 -4.304 -12.601 1.00 95.88 78 ARG A C 1
ATOM 559 O O . ARG A 1 78 ? 7.778 -3.410 -11.790 1.00 95.88 78 ARG A O 1
ATOM 566 N N . TRP A 1 79 ? 9.233 -4.741 -12.894 1.00 94.75 79 TRP A N 1
ATOM 567 C CA . TRP A 1 79 ? 10.447 -4.064 -12.475 1.00 94.75 79 TRP A CA 1
ATOM 568 C C . TRP A 1 79 ? 10.879 -3.088 -13.569 1.00 94.75 79 TRP A C 1
ATOM 570 O O . TRP A 1 79 ? 10.781 -3.408 -14.756 1.00 94.75 79 TRP A O 1
ATOM 580 N N . VAL A 1 80 ? 11.307 -1.897 -13.165 1.00 90.81 80 VAL A N 1
ATOM 581 C CA . VAL A 1 80 ? 11.764 -0.835 -14.059 1.00 90.81 80 VAL A CA 1
ATOM 582 C C . VAL A 1 80 ? 13.101 -0.324 -13.549 1.00 90.81 80 VAL A C 1
ATOM 584 O O . VAL A 1 80 ? 13.210 0.115 -12.406 1.00 90.81 80 VAL A O 1
ATOM 587 N N . ASP A 1 81 ? 14.101 -0.358 -14.421 1.00 91.31 81 ASP A N 1
ATOM 588 C CA . ASP A 1 81 ? 15.342 0.382 -14.242 1.00 91.31 81 ASP A CA 1
ATOM 589 C C . ASP A 1 81 ? 15.158 1.782 -14.833 1.00 91.31 81 ASP A C 1
ATOM 591 O O . ASP A 1 81 ? 15.276 1.981 -16.044 1.00 91.31 81 ASP A O 1
ATOM 595 N N . ALA A 1 82 ? 14.803 2.747 -13.985 1.00 83.44 82 ALA A N 1
ATOM 596 C CA . ALA A 1 82 ? 14.597 4.131 -14.401 1.00 83.44 82 ALA A CA 1
ATOM 597 C C . ALA A 1 82 ? 15.920 4.900 -14.567 1.00 83.44 82 ALA A C 1
ATOM 599 O O . ALA A 1 82 ? 15.900 6.070 -14.946 1.00 83.44 82 ALA A O 1
ATOM 600 N N . THR A 1 83 ? 17.070 4.259 -14.313 1.00 83.88 83 THR A N 1
ATOM 601 C CA . THR A 1 83 ? 18.389 4.835 -14.614 1.00 83.88 83 THR A CA 1
ATOM 602 C C . THR A 1 83 ? 18.753 4.708 -16.091 1.00 83.88 83 THR A C 1
ATOM 604 O O . THR A 1 83 ? 19.628 5.431 -16.575 1.00 83.88 83 THR A O 1
ATOM 607 N N . GLN A 1 84 ? 18.070 3.831 -16.834 1.00 81.88 84 GLN A N 1
ATOM 608 C CA . GLN A 1 84 ? 18.326 3.676 -18.258 1.00 81.88 84 GLN A CA 1
ATOM 609 C C . GLN A 1 84 ? 17.813 4.883 -19.034 1.00 81.88 84 GLN A C 1
ATOM 611 O O . GLN A 1 84 ? 16.614 5.155 -19.105 1.00 81.88 84 GLN A O 1
ATOM 616 N N . VAL A 1 85 ? 18.745 5.589 -19.666 1.00 72.12 85 VAL A N 1
ATOM 617 C CA . VAL A 1 85 ? 18.426 6.610 -20.658 1.00 72.12 85 VAL A CA 1
ATOM 618 C C . VAL A 1 85 ? 17.918 5.887 -21.910 1.00 72.12 85 VAL A C 1
ATOM 620 O O . VAL A 1 85 ? 18.630 5.018 -22.425 1.00 72.12 85 VAL A O 1
ATOM 623 N N . PRO A 1 86 ? 16.710 6.201 -22.417 1.00 69.56 86 PRO A N 1
ATOM 624 C CA . PRO A 1 86 ? 16.239 5.635 -23.674 1.00 69.56 86 PRO A CA 1
ATOM 625 C C . PRO A 1 86 ? 17.258 5.935 -24.777 1.00 69.56 86 PRO A C 1
ATOM 627 O O . PRO A 1 86 ? 17.813 7.037 -24.782 1.00 69.56 86 PRO A O 1
ATOM 630 N N . PRO A 1 87 ? 17.503 5.017 -25.727 1.00 71.50 87 PRO A N 1
ATOM 631 C CA . PRO A 1 87 ? 18.338 5.347 -26.870 1.00 71.50 87 PRO A CA 1
ATOM 632 C C . PRO A 1 87 ? 17.746 6.583 -27.550 1.00 71.50 87 PRO A C 1
ATOM 634 O O . PRO A 1 87 ? 16.577 6.587 -27.947 1.00 71.50 87 PRO A O 1
ATOM 637 N N . HIS A 1 88 ? 18.534 7.653 -27.636 1.00 70.31 88 HIS A N 1
ATOM 638 C CA . HIS A 1 88 ? 18.163 8.794 -28.454 1.00 70.31 88 HIS A CA 1
ATOM 639 C C . HIS A 1 88 ? 18.018 8.282 -29.887 1.00 70.31 88 HIS A C 1
ATOM 641 O O . HIS A 1 88 ? 18.925 7.634 -30.408 1.00 70.31 88 HIS A O 1
ATOM 647 N N . ALA A 1 89 ? 16.864 8.525 -30.509 1.00 65.62 89 ALA A N 1
ATOM 648 C CA . ALA A 1 89 ? 16.753 8.347 -31.945 1.00 65.62 89 ALA A CA 1
ATOM 649 C C . ALA A 1 89 ? 17.732 9.341 -32.578 1.00 65.62 89 ALA A C 1
ATOM 651 O O . ALA A 1 89 ? 17.518 10.550 -32.487 1.00 65.62 89 ALA A O 1
ATOM 652 N N . GLU A 1 90 ? 18.833 8.848 -33.144 1.00 67.56 90 GLU A N 1
ATOM 653 C CA . GLU A 1 90 ? 19.657 9.672 -34.020 1.00 67.56 90 GLU A CA 1
ATOM 654 C C . GLU A 1 90 ? 18.761 10.123 -35.175 1.00 67.56 90 GLU A C 1
ATOM 656 O O . GLU A 1 90 ? 18.123 9.306 -35.845 1.00 67.56 90 GLU A O 1
ATOM 661 N N . GLU A 1 91 ? 18.645 11.436 -35.354 1.00 63.66 91 GLU A N 1
ATOM 662 C CA . GLU A 1 91 ? 17.916 12.015 -36.472 1.00 63.66 91 GLU A CA 1
ATOM 663 C C . GLU A 1 91 ? 18.629 11.561 -37.753 1.00 63.66 91 GLU A C 1
ATOM 665 O O . GLU A 1 91 ? 19.753 11.979 -38.040 1.00 63.66 91 GLU A O 1
ATOM 670 N N . ALA A 1 92 ? 18.017 10.625 -38.485 1.00 63.62 92 ALA A N 1
ATOM 671 C CA . ALA A 1 92 ? 18.575 10.119 -39.729 1.00 63.62 92 ALA A CA 1
ATOM 672 C C . ALA A 1 92 ? 18.668 11.281 -40.724 1.00 63.62 92 ALA A C 1
ATOM 674 O O . ALA A 1 92 ? 17.661 11.746 -41.259 1.00 63.62 92 ALA A O 1
ATOM 675 N N . SER A 1 93 ? 19.887 11.770 -40.937 1.00 62.78 93 SER A N 1
ATOM 676 C CA . SER A 1 93 ? 20.182 12.739 -41.986 1.00 62.78 93 SER A CA 1
ATOM 677 C C . SER A 1 93 ? 20.148 11.988 -43.319 1.00 62.78 93 SER A C 1
ATOM 679 O O . SER A 1 93 ? 21.007 11.138 -43.559 1.00 62.78 93 SER A O 1
ATOM 681 N N . PHE A 1 94 ? 19.125 12.250 -44.134 1.00 59.03 94 PHE A N 1
ATOM 682 C CA . PHE A 1 94 ? 19.033 11.789 -45.523 1.00 59.03 94 PHE A CA 1
ATOM 683 C C . PHE A 1 94 ? 19.694 12.789 -46.472 1.00 59.03 94 PHE A C 1
ATOM 685 O O . PHE A 1 94 ? 19.553 14.009 -46.228 1.00 59.03 94 PHE A O 1
#

InterPro domains:
  IPR012349 FMN-binding split barrel [G3DSA:2.30.110.10] (1-86)

Organism: NCBI:txid1236550

Secondary structure (DSSP, 8-state):
-EEEETTSHHHHHHHH--EEEEEEE-SSSEEEEEEEEEEE--HHHHHHHHHHHHHHSTT----TTTEEEEEEEEEEEEEEETTPPPPP------

Foldseek 3Di:
DDKDFCPDPVVVVCVVAQWDWDWDDPVPQKIKIFIWGKDFDDDPVQVVQLVVVCVVDPPPNDDPVTMTDMDTGTPDMDIDRRVDDPPDPDPDDD

Sequence (94 aa):
MFGTSKESRKALNLQSNPKVSLVAVDGQGHEIQAHAEAQVLTGPEAGQTGQALAQAHPGGDPDPQTAILVGLSVVWARWVDATQVPPHAEEASF

Solvent-accessible surface area (backbone atoms only — not comparable to full-atom values): 5691 Å² total; per-residue (Å²): 109,52,77,46,45,62,86,36,71,66,44,54,47,42,75,76,46,34,72,44,77,49,76,49,68,79,84,81,43,42,34,42,42,31,38,26,42,47,43,80,45,62,70,71,63,28,54,55,50,51,52,53,48,45,70,77,36,77,90,63,76,68,56,82,90,47,46,42,39,34,44,63,51,73,78,48,75,46,81,41,69,67,70,64,73,74,82,74,78,74,79,80,83,126

Nearest PDB structures (foldseek):
  3db0-assembly1_B  TM=7.312E-01  e=2.066E-03  Listeria innocua
  5jab-assembly1_B  TM=7.608E-01  e=6.080E-02  Mycobacterium tuberculosis H37Rv
  2ig6-assembly1_B  TM=7.057E-01  e=6.860E-02  Clostridium acetobutylicum
  2ig6-assembly1_A  TM=7.498E-01  e=2.439E-01  Clostridium acetobutylicum
  7snx-assembly1_A  TM=2.434E-01  e=4.996E+00  Oplophorus gracilirostris

pLDDT: mean 88.85, std 9.32, range [59.03, 98.0]